Protein AF-A0A9N9JAI8-F1 (afdb_monomer_lite)

Radius of gyration: 14.0 Å; chains: 1; bounding box: 36×28×41 Å

Organism: NCBI:txid1117310

Structure (mmCIF, N/CA/C/O backbone):
data_AF-A0A9N9JAI8-F1
#
_entry.id   AF-A0A9N9JAI8-F1
#
loop_
_atom_site.group_PDB
_atom_site.id
_atom_site.type_symbol
_atom_site.label_atom_id
_atom_site.label_alt_id
_atom_site.label_comp_id
_atom_site.label_asym_id
_atom_site.label_entity_id
_atom_site.label_seq_id
_atom_site.pdbx_PDB_ins_code
_atom_site.Cartn_x
_atom_site.Cartn_y
_atom_site.Cartn_z
_atom_site.occupancy
_atom_site.B_iso_or_equiv
_atom_site.auth_seq_id
_atom_site.auth_comp_id
_atom_site.auth_asym_id
_atom_site.auth_atom_id
_atom_site.pdbx_PDB_model_num
ATOM 1 N N . PHE A 1 1 ? 3.637 -6.621 -13.672 1.00 43.91 1 PHE A N 1
ATOM 2 C CA . PHE A 1 1 ? 5.072 -6.814 -13.978 1.00 43.91 1 PHE A CA 1
ATOM 3 C C . PHE A 1 1 ? 5.376 -6.104 -15.285 1.00 43.91 1 PHE A C 1
ATOM 5 O O . PHE A 1 1 ? 4.761 -6.445 -16.284 1.00 43.91 1 PHE A O 1
ATOM 12 N N . LEU A 1 2 ? 6.228 -5.077 -15.255 1.00 49.09 2 LEU A N 1
ATOM 13 C CA . LEU A 1 2 ? 6.538 -4.225 -16.409 1.00 49.09 2 LEU A CA 1
ATOM 14 C C . LEU A 1 2 ? 7.782 -4.763 -17.140 1.00 49.09 2 LEU A C 1
ATOM 16 O O . LEU A 1 2 ? 8.758 -5.158 -16.501 1.00 49.09 2 LEU A O 1
ATOM 20 N N . ASP A 1 3 ? 7.735 -4.777 -18.471 1.00 52.88 3 ASP A N 1
ATOM 21 C CA . ASP A 1 3 ? 8.561 -5.555 -19.417 1.00 52.88 3 ASP A CA 1
ATOM 22 C C . ASP A 1 3 ? 10.101 -5.347 -19.410 1.00 52.88 3 ASP A C 1
ATOM 24 O O . ASP A 1 3 ? 10.794 -5.849 -20.289 1.00 5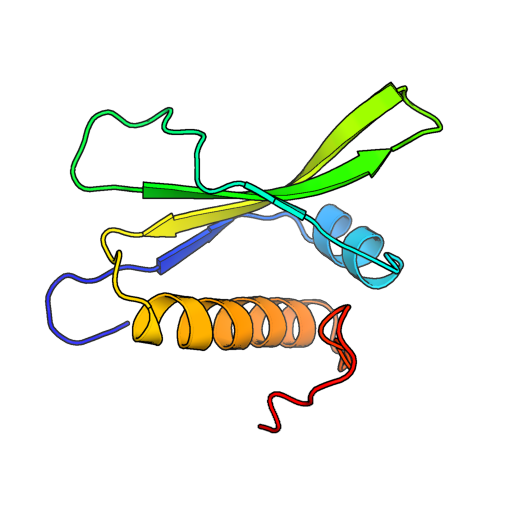2.88 3 ASP A O 1
ATOM 28 N N . ASN A 1 4 ? 10.705 -4.683 -18.417 1.00 62.69 4 ASN A N 1
ATOM 29 C CA . ASN A 1 4 ? 12.125 -4.283 -18.441 1.00 62.69 4 ASN A CA 1
ATOM 30 C C . ASN A 1 4 ? 12.904 -4.562 -17.139 1.00 62.69 4 ASN A C 1
ATOM 32 O O . ASN A 1 4 ? 13.597 -3.685 -16.625 1.00 62.69 4 ASN A O 1
ATOM 36 N N . ARG A 1 5 ? 12.810 -5.777 -16.571 1.00 75.38 5 ARG A N 1
ATOM 37 C CA . ARG A 1 5 ? 13.410 -6.131 -15.253 1.00 75.38 5 ARG A CA 1
ATOM 38 C C . ARG A 1 5 ? 12.962 -5.207 -14.107 1.00 75.38 5 ARG A C 1
ATOM 40 O O . ARG A 1 5 ? 13.623 -5.134 -13.070 1.00 75.38 5 ARG A O 1
ATOM 47 N N . GLN A 1 6 ? 11.860 -4.493 -14.302 1.00 83.00 6 GLN A N 1
ATOM 48 C CA . GLN A 1 6 ? 11.238 -3.679 -13.275 1.00 83.00 6 GLN A CA 1
ATOM 49 C C . GLN A 1 6 ? 10.402 -4.585 -12.381 1.00 83.00 6 GLN A C 1
ATOM 51 O O . GLN A 1 6 ? 9.712 -5.486 -12.868 1.00 83.00 6 GLN A O 1
ATOM 56 N N . TYR A 1 7 ? 10.467 -4.361 -11.078 1.0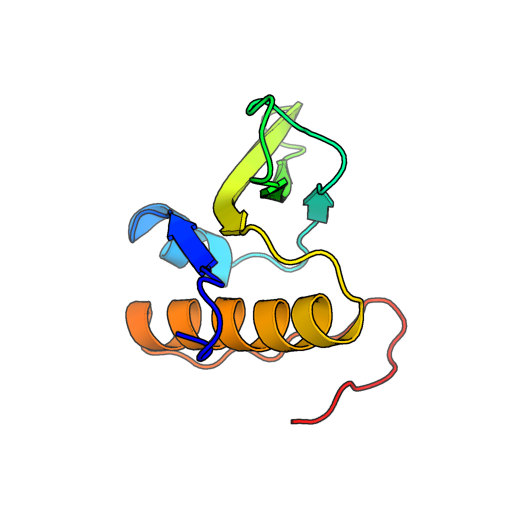0 84.31 7 TYR A N 1
ATOM 57 C CA . TYR A 1 7 ? 9.669 -5.112 -10.124 1.00 84.31 7 TYR A CA 1
ATOM 58 C C . TYR A 1 7 ? 9.009 -4.182 -9.125 1.00 84.31 7 TYR A C 1
ATOM 60 O O . TYR A 1 7 ? 9.527 -3.122 -8.792 1.00 84.31 7 TYR A O 1
ATOM 68 N N . PHE A 1 8 ? 7.866 -4.642 -8.640 1.00 84.44 8 PHE A N 1
ATOM 69 C CA . PHE A 1 8 ? 7.135 -4.053 -7.542 1.00 84.44 8 PHE A CA 1
ATOM 70 C C . PHE A 1 8 ? 6.677 -5.204 -6.663 1.00 84.44 8 PHE A C 1
ATOM 72 O O . PHE A 1 8 ? 5.910 -6.063 -7.102 1.00 84.44 8 PHE A O 1
ATOM 79 N N . VAL A 1 9 ? 7.242 -5.278 -5.466 1.00 87.88 9 VAL A N 1
ATOM 80 C CA . VAL A 1 9 ? 6.921 -6.306 -4.484 1.00 87.88 9 VAL A CA 1
ATOM 81 C C . VAL A 1 9 ? 6.245 -5.613 -3.322 1.00 87.88 9 VAL A C 1
ATOM 83 O O . VAL A 1 9 ? 6.861 -4.785 -2.655 1.00 87.88 9 VAL A O 1
ATOM 86 N N . LEU A 1 10 ? 4.982 -5.956 -3.112 1.00 87.56 10 LEU A N 1
ATOM 87 C CA . LEU A 1 10 ? 4.162 -5.457 -2.024 1.00 87.56 10 LEU A CA 1
ATOM 88 C C . LEU A 1 10 ? 4.152 -6.506 -0.911 1.00 87.56 10 LEU A C 1
ATOM 90 O O . LEU A 1 10 ? 3.886 -7.683 -1.157 1.00 87.56 10 LEU A O 1
ATOM 94 N N . CYS A 1 11 ? 4.504 -6.074 0.295 1.00 89.44 11 CYS A N 1
ATOM 95 C CA . CYS A 1 11 ? 4.601 -6.910 1.479 1.00 89.44 11 CYS A CA 1
ATOM 96 C C . CYS A 1 11 ? 3.688 -6.363 2.574 1.00 89.44 11 CYS A C 1
ATOM 98 O O . CYS A 1 11 ? 3.904 -5.267 3.095 1.00 89.44 11 CYS A O 1
ATOM 100 N N . ASP A 1 12 ? 2.718 -7.172 2.972 1.00 89.38 12 ASP A N 1
ATOM 101 C CA . ASP A 1 12 ? 1.792 -6.892 4.059 1.00 89.38 12 ASP A CA 1
ATOM 102 C C . ASP A 1 12 ? 1.307 -8.209 4.688 1.00 89.38 12 ASP A C 1
ATOM 104 O O . ASP A 1 12 ? 1.646 -9.319 4.262 1.00 89.38 12 ASP A O 1
ATOM 108 N N . THR A 1 13 ? 0.496 -8.086 5.733 1.00 90.00 13 THR A N 1
ATOM 109 C CA . THR A 1 13 ? -0.316 -9.189 6.233 1.00 90.00 13 THR A CA 1
ATOM 110 C C . THR A 1 13 ? -1.786 -8.820 6.147 1.00 90.00 13 THR A C 1
ATOM 112 O O . THR A 1 13 ? -2.177 -7.681 6.400 1.00 90.00 13 THR A O 1
ATOM 115 N N . LYS A 1 14 ? -2.647 -9.829 5.985 1.00 86.31 14 LYS A N 1
ATOM 116 C CA . LYS A 1 14 ? -4.105 -9.638 5.983 1.00 86.31 14 LYS A CA 1
ATOM 117 C C . LYS A 1 14 ? -4.633 -8.832 7.180 1.00 86.31 14 LYS A C 1
ATOM 119 O O . LYS A 1 14 ? -5.575 -8.061 7.032 1.00 86.31 14 LYS A O 1
ATOM 124 N N . LYS A 1 15 ? -4.034 -8.989 8.370 1.00 88.38 15 LYS A N 1
ATOM 125 C CA . LYS A 1 15 ? -4.406 -8.202 9.561 1.00 88.38 15 LYS A CA 1
ATOM 126 C C . LYS A 1 15 ? -4.010 -6.732 9.430 1.00 88.38 15 LYS A C 1
ATOM 128 O O . LYS A 1 15 ? -4.781 -5.873 9.848 1.00 88.38 15 LYS A O 1
ATOM 133 N N . GLN A 1 16 ? -2.835 -6.448 8.865 1.00 89.62 16 GLN A N 1
ATOM 134 C CA . GLN A 1 16 ? -2.429 -5.077 8.560 1.00 89.62 16 GLN A CA 1
ATOM 135 C C . GLN A 1 16 ? -3.392 -4.455 7.553 1.00 89.62 16 GLN A C 1
ATOM 137 O O . GLN A 1 16 ? -3.875 -3.365 7.821 1.00 89.62 16 GLN A O 1
ATOM 142 N N . LEU A 1 17 ? -3.763 -5.155 6.479 1.00 86.62 17 LEU A N 1
ATOM 143 C CA . LEU A 1 17 ? -4.709 -4.619 5.493 1.00 86.62 17 LEU A CA 1
ATOM 144 C C . LEU A 1 17 ? -6.097 -4.355 6.081 1.00 86.62 17 LEU A C 1
ATOM 146 O O . LEU A 1 17 ? -6.702 -3.317 5.828 1.00 86.62 17 LEU A O 1
ATOM 150 N N . GLN A 1 18 ? -6.592 -5.252 6.935 1.00 85.31 18 GLN A N 1
ATOM 151 C CA . GLN A 1 18 ? -7.847 -5.019 7.651 1.00 85.31 18 GLN A CA 1
ATOM 152 C C . GLN A 1 18 ? -7.788 -3.745 8.502 1.00 85.31 18 GLN A C 1
ATOM 154 O O . GLN A 1 18 ? -8.690 -2.922 8.408 1.00 85.31 18 GLN A O 1
ATOM 159 N N . ALA A 1 19 ? -6.722 -3.540 9.275 1.00 86.50 19 ALA A N 1
ATOM 160 C CA . ALA A 1 19 ? -6.553 -2.313 10.054 1.00 86.50 19 ALA A CA 1
ATOM 161 C C . ALA A 1 19 ? -6.323 -1.076 9.164 1.00 86.50 19 ALA A C 1
ATOM 163 O O . ALA A 1 19 ? -6.817 0.005 9.468 1.00 86.50 19 ALA A O 1
ATOM 164 N N . PHE A 1 20 ? -5.630 -1.240 8.036 1.00 84.75 20 PHE A N 1
ATOM 165 C CA . PHE A 1 20 ? -5.408 -0.194 7.041 1.00 84.75 20 PHE A CA 1
ATOM 166 C C . PHE A 1 20 ? -6.729 0.357 6.493 1.00 84.75 20 PHE A C 1
ATOM 168 O O . PHE A 1 20 ? -6.862 1.564 6.318 1.00 84.75 20 PHE A O 1
ATOM 175 N N . SER A 1 21 ? -7.735 -0.506 6.303 1.00 79.88 21 SER A N 1
ATOM 176 C CA . SER A 1 21 ? -9.068 -0.105 5.826 1.00 79.88 21 SER A CA 1
ATOM 177 C C . SER A 1 21 ? -9.821 0.861 6.740 1.00 79.88 21 SER A C 1
ATOM 179 O O . SER A 1 21 ? -10.779 1.500 6.309 1.00 79.88 21 SER A O 1
ATOM 181 N N . GLU A 1 22 ? -9.405 0.952 8.001 1.00 83.19 22 GLU A N 1
ATOM 182 C CA . GLU A 1 22 ? -10.022 1.801 9.018 1.00 83.19 22 GLU A CA 1
ATOM 183 C C . GLU A 1 22 ? -9.280 3.141 9.173 1.00 83.19 22 GLU A C 1
ATOM 185 O O . GLU A 1 22 ? -9.733 4.018 9.913 1.00 83.19 22 GLU A O 1
ATOM 190 N N . LEU A 1 23 ? -8.146 3.319 8.484 1.00 82.44 23 LEU A N 1
ATOM 191 C CA . LEU A 1 23 ? -7.343 4.535 8.551 1.00 82.44 23 LEU A CA 1
ATOM 192 C C . LEU A 1 23 ? -7.977 5.670 7.741 1.00 82.44 23 LEU A C 1
ATOM 194 O O . LEU A 1 23 ? -8.498 5.480 6.645 1.00 82.44 23 LEU A O 1
ATOM 198 N N . THR A 1 24 ? -7.878 6.888 8.273 1.00 81.31 24 THR A N 1
ATOM 199 C CA . THR A 1 24 ? -8.349 8.112 7.605 1.00 81.31 24 THR A CA 1
ATOM 200 C C . THR A 1 24 ? -7.241 8.859 6.869 1.00 81.31 24 THR A C 1
ATOM 202 O O . THR A 1 24 ? -7.525 9.713 6.032 1.00 81.31 24 THR A O 1
ATOM 205 N N . TYR A 1 25 ? -5.983 8.551 7.179 1.00 83.25 25 TYR A N 1
ATOM 206 C CA . TYR A 1 25 ? -4.805 9.092 6.521 1.00 83.25 25 TYR A CA 1
ATOM 207 C C . TYR A 1 25 ? -3.662 8.083 6.593 1.00 83.25 25 TYR A C 1
ATOM 209 O O . TYR A 1 25 ? -3.633 7.211 7.464 1.00 83.25 25 TYR A O 1
ATOM 217 N N . ILE A 1 26 ? -2.721 8.236 5.671 1.00 85.50 26 ILE A N 1
ATOM 218 C CA . ILE A 1 26 ? -1.495 7.453 5.589 1.00 85.50 26 ILE A CA 1
ATOM 219 C C . ILE A 1 26 ? -0.340 8.381 5.233 1.00 85.50 26 ILE A C 1
ATOM 221 O O . ILE A 1 26 ? -0.529 9.430 4.615 1.00 85.50 26 ILE A O 1
ATOM 225 N N . GLU A 1 27 ? 0.854 7.963 5.605 1.00 87.25 27 GLU A N 1
ATOM 226 C CA . GLU A 1 27 ? 2.120 8.571 5.236 1.00 87.25 27 GLU A CA 1
ATOM 227 C C . GLU A 1 27 ? 2.913 7.559 4.420 1.00 87.25 27 GLU A C 1
ATOM 229 O O . GLU A 1 27 ? 2.904 6.363 4.716 1.00 87.25 27 GLU A O 1
ATOM 234 N N . ILE A 1 28 ? 3.593 8.033 3.381 1.00 84.75 28 ILE A N 1
ATOM 235 C CA . ILE A 1 28 ? 4.475 7.195 2.574 1.00 84.75 28 ILE A CA 1
ATOM 236 C C . ILE A 1 28 ? 5.874 7.751 2.701 1.00 84.75 28 ILE A C 1
ATOM 238 O O . ILE A 1 28 ? 6.183 8.827 2.183 1.00 84.75 28 ILE A O 1
ATOM 242 N N . ASP A 1 29 ? 6.704 7.009 3.421 1.00 84.12 29 ASP A N 1
ATOM 243 C CA . ASP A 1 29 ? 8.110 7.324 3.581 1.00 84.12 29 ASP A CA 1
ATOM 244 C C . ASP A 1 29 ? 8.913 6.596 2.502 1.00 84.12 29 ASP A C 1
ATOM 246 O O . ASP A 1 29 ? 8.910 5.369 2.411 1.00 84.12 29 ASP A O 1
ATOM 250 N N . MET A 1 30 ? 9.592 7.381 1.668 1.00 79.12 30 MET A N 1
ATOM 251 C CA . MET A 1 30 ? 10.490 6.909 0.607 1.00 79.12 30 MET A CA 1
ATOM 252 C C . MET A 1 30 ? 11.959 7.234 0.906 1.00 79.12 30 MET A C 1
ATOM 254 O O . MET A 1 30 ? 12.852 6.925 0.116 1.00 79.12 30 MET A O 1
ATOM 258 N N . THR A 1 31 ? 12.216 7.934 2.011 1.00 69.00 31 THR A N 1
ATOM 259 C CA . THR A 1 31 ? 13.553 8.386 2.402 1.00 69.00 31 THR A CA 1
ATOM 260 C C . THR A 1 31 ? 14.334 7.277 3.096 1.00 69.00 31 THR A C 1
ATOM 262 O O . THR A 1 31 ? 15.569 7.277 3.075 1.00 69.00 31 THR A O 1
ATOM 265 N N . PHE A 1 32 ? 13.628 6.297 3.661 1.00 65.69 32 PHE A N 1
ATOM 266 C CA . PHE A 1 32 ? 14.233 5.175 4.354 1.00 65.69 32 PHE A CA 1
ATOM 267 C C . PHE A 1 32 ? 14.774 4.129 3.370 1.00 65.69 32 PHE A C 1
ATOM 269 O O . PHE A 1 32 ? 14.023 3.386 2.749 1.00 65.69 32 PHE A O 1
ATOM 276 N N . LYS A 1 33 ? 16.104 4.042 3.235 1.00 69.12 33 LYS A N 1
ATOM 277 C CA . LYS A 1 33 ? 16.77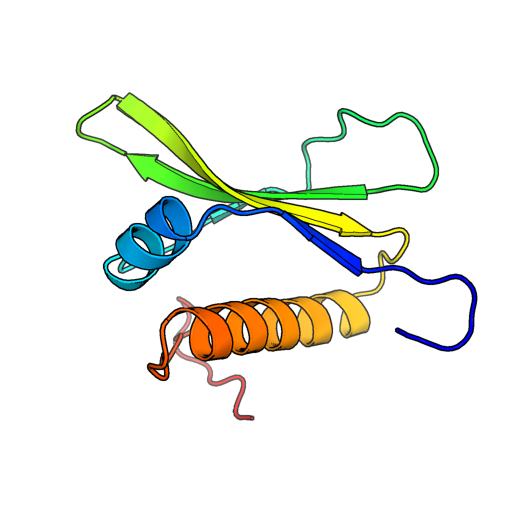0 3.006 2.428 1.00 69.12 33 LYS A CA 1
ATOM 278 C C . LYS A 1 33 ? 17.542 2.039 3.325 1.00 69.12 33 LYS A C 1
ATOM 280 O O . LYS A 1 33 ? 18.699 2.299 3.653 1.00 69.12 33 LYS A O 1
ATOM 285 N N . ARG A 1 34 ? 16.939 0.902 3.703 1.00 75.69 34 ARG A N 1
ATOM 286 C CA . ARG A 1 34 ? 17.675 -0.196 4.383 1.00 75.69 34 ARG A CA 1
ATOM 287 C C . ARG A 1 34 ? 18.558 -0.971 3.418 1.00 75.69 34 ARG A C 1
ATOM 289 O O . ARG A 1 34 ? 19.569 -1.544 3.817 1.00 75.69 34 ARG A O 1
ATOM 296 N N . ILE A 1 35 ? 18.156 -1.009 2.151 1.00 79.00 35 ILE A N 1
ATOM 297 C CA . ILE A 1 35 ? 18.819 -1.780 1.108 1.00 79.00 35 ILE A CA 1
ATOM 298 C C . ILE A 1 35 ? 19.789 -0.865 0.362 1.00 79.00 35 ILE A C 1
ATOM 300 O O . ILE A 1 35 ? 19.392 0.108 -0.273 1.00 79.00 35 ILE A O 1
ATOM 304 N N . HIS A 1 36 ? 21.077 -1.201 0.409 1.00 73.62 36 HIS A N 1
ATOM 305 C CA . HIS A 1 36 ? 22.101 -0.515 -0.373 1.00 73.62 36 HIS A CA 1
ATOM 306 C C . HIS A 1 36 ? 22.244 -1.180 -1.751 1.00 73.62 36 HIS A C 1
ATOM 308 O O . HIS A 1 36 ? 23.132 -2.003 -1.969 1.00 73.62 36 HIS A O 1
ATOM 314 N N . SER A 1 37 ? 21.309 -0.895 -2.660 1.00 81.56 37 SER A N 1
ATOM 315 C CA . SER A 1 37 ? 21.255 -1.478 -4.008 1.00 81.56 37 SER A CA 1
ATOM 316 C C . SER A 1 37 ? 20.424 -0.595 -4.953 1.00 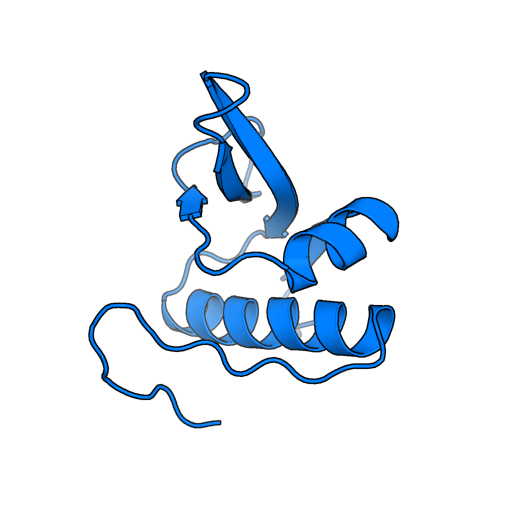81.56 37 SER A C 1
ATOM 318 O O . SER A 1 37 ? 20.012 0.502 -4.590 1.00 81.56 37 SER A O 1
ATOM 320 N N . ILE A 1 38 ? 20.132 -1.103 -6.152 1.00 85.06 38 ILE A N 1
ATOM 321 C CA . ILE A 1 38 ? 19.150 -0.542 -7.096 1.00 85.06 38 ILE A CA 1
ATOM 322 C C . ILE A 1 38 ? 17.701 -0.618 -6.577 1.00 85.06 38 ILE A C 1
ATOM 324 O O . ILE A 1 38 ? 16.788 -0.129 -7.231 1.00 85.06 38 ILE A O 1
ATOM 328 N N . THR A 1 39 ? 17.479 -1.293 -5.448 1.00 87.81 39 THR A N 1
ATOM 329 C CA . THR A 1 39 ? 16.174 -1.442 -4.801 1.00 87.81 39 THR A CA 1
ATOM 330 C C . THR A 1 39 ? 15.905 -0.262 -3.880 1.00 87.81 39 THR A C 1
ATOM 332 O O . THR A 1 39 ? 16.658 -0.017 -2.939 1.00 87.81 39 THR A O 1
ATOM 335 N N . ASN A 1 40 ? 14.791 0.413 -4.112 1.00 86.19 40 ASN A N 1
ATOM 336 C CA . ASN A 1 40 ? 14.180 1.355 -3.194 1.00 86.19 40 ASN A CA 1
ATOM 337 C C . ASN A 1 40 ? 13.155 0.631 -2.310 1.00 86.19 40 ASN A C 1
ATOM 339 O O . ASN A 1 40 ? 12.502 -0.321 -2.745 1.00 86.19 40 ASN A O 1
ATOM 343 N N . GLU A 1 41 ? 13.030 1.102 -1.073 1.00 87.38 41 GLU A N 1
ATOM 344 C CA . GLU A 1 41 ? 12.056 0.644 -0.083 1.00 87.38 41 GLU A CA 1
ATOM 345 C C . GLU A 1 41 ? 11.117 1.805 0.228 1.00 87.38 41 GLU A C 1
ATOM 347 O O . GLU A 1 41 ? 11.590 2.914 0.480 1.00 87.38 41 GLU A O 1
ATOM 352 N N . TRP A 1 42 ? 9.808 1.562 0.182 1.00 86.25 42 TRP A N 1
ATOM 353 C CA . TRP A 1 42 ? 8.811 2.517 0.662 1.00 86.25 42 TRP A CA 1
ATOM 354 C C . TRP A 1 42 ? 8.022 1.905 1.807 1.00 86.25 42 TRP A C 1
ATOM 356 O O . TRP A 1 42 ? 7.639 0.733 1.762 1.00 86.25 42 TRP A O 1
ATOM 366 N N . GLU A 1 43 ? 7.734 2.725 2.807 1.00 89.75 43 GLU A N 1
ATOM 367 C CA . GLU A 1 43 ? 6.913 2.343 3.944 1.00 89.75 43 GLU A CA 1
ATOM 368 C C . GLU A 1 43 ? 5.612 3.136 3.928 1.00 89.75 43 GLU A C 1
ATOM 370 O O . GLU A 1 43 ? 5.606 4.358 4.064 1.00 89.75 43 GLU A O 1
ATOM 375 N N . VAL A 1 44 ? 4.497 2.422 3.790 1.00 88.88 44 VAL A N 1
ATOM 376 C CA . VAL A 1 44 ? 3.162 2.980 3.983 1.00 88.88 44 VAL A CA 1
ATOM 377 C C . VAL A 1 44 ? 2.824 2.833 5.457 1.00 88.88 44 VAL A C 1
ATOM 379 O O . VAL A 1 44 ? 2.702 1.718 5.980 1.00 88.88 44 VAL A O 1
ATOM 382 N N . SER A 1 45 ? 2.702 3.957 6.147 1.00 91.31 45 SER A N 1
ATOM 383 C CA . SER A 1 45 ? 2.634 3.993 7.599 1.00 91.31 45 SER A CA 1
ATOM 384 C C . SE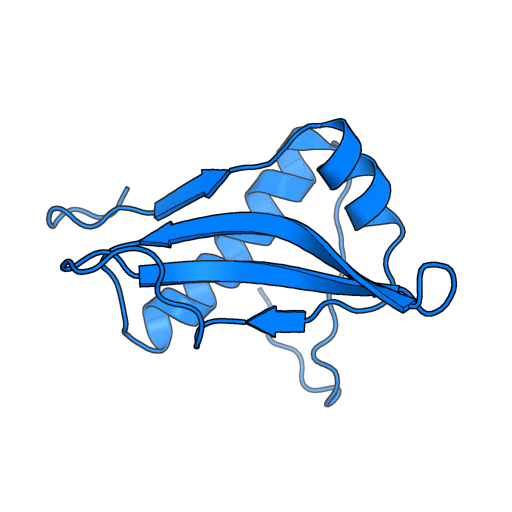R A 1 45 ? 1.643 5.028 8.118 1.00 91.31 45 SER A C 1
ATOM 386 O O . SER A 1 45 ? 1.101 5.838 7.373 1.00 91.31 45 SER A O 1
ATOM 388 N N . VAL A 1 46 ? 1.368 4.976 9.418 1.00 91.69 46 VAL A N 1
ATOM 389 C CA . VAL A 1 46 ? 0.634 6.026 10.124 1.00 91.69 46 VAL A CA 1
ATOM 390 C C . VAL A 1 46 ? 1.345 6.337 11.427 1.00 91.69 46 VAL A C 1
ATOM 392 O O . VAL A 1 46 ? 1.813 5.428 12.124 1.00 91.69 46 VAL A O 1
ATOM 395 N N . TYR A 1 47 ? 1.396 7.608 11.807 1.00 89.81 47 TYR A N 1
ATOM 396 C CA . TYR A 1 47 ? 1.784 7.955 13.164 1.00 89.81 47 TYR A CA 1
ATOM 397 C C . TYR A 1 47 ? 0.629 7.672 14.131 1.00 89.81 47 TYR A C 1
ATOM 399 O O . TYR A 1 47 ? -0.402 8.344 14.107 1.00 89.81 47 TYR A O 1
ATOM 407 N N . SER A 1 48 ? 0.800 6.682 15.009 1.00 87.31 48 SER A N 1
ATOM 408 C CA . SER A 1 48 ? -0.167 6.368 16.059 1.00 87.31 48 SER A CA 1
ATOM 409 C C . SER A 1 48 ? 0.127 7.187 17.309 1.00 87.31 48 SER A C 1
ATOM 411 O O . SER A 1 48 ? 1.110 6.957 18.020 1.00 87.31 48 SER A O 1
ATOM 413 N N . THR A 1 49 ? -0.777 8.113 17.620 1.00 87.62 49 THR A N 1
ATOM 414 C CA . THR A 1 49 ? -0.720 8.930 18.839 1.00 87.62 49 THR A CA 1
ATOM 415 C C . THR A 1 49 ? -0.930 8.100 20.106 1.00 87.62 49 THR A C 1
ATOM 417 O O . THR A 1 49 ? -0.385 8.442 21.153 1.00 87.62 49 THR A O 1
ATOM 420 N N . GLN A 1 50 ? -1.657 6.979 20.022 1.00 89.06 50 GLN A N 1
ATOM 421 C CA . GLN A 1 50 ? -1.882 6.083 21.161 1.00 89.06 50 GLN A CA 1
ATOM 422 C C . GLN A 1 50 ? -0.594 5.373 21.585 1.00 89.06 50 GLN A C 1
ATOM 424 O O . GLN A 1 50 ? -0.291 5.293 22.772 1.00 89.06 50 GLN A O 1
ATOM 429 N N . SER A 1 51 ? 0.182 4.872 20.618 1.00 88.88 51 SER A N 1
ATOM 430 C CA . SER A 1 51 ? 1.448 4.180 20.886 1.00 88.88 51 SER A CA 1
ATOM 431 C C . SER A 1 51 ? 2.676 5.089 20.823 1.00 88.88 51 SER A C 1
ATOM 433 O O . SER A 1 51 ? 3.775 4.606 21.089 1.00 88.88 51 SER A O 1
ATOM 435 N N . GLN A 1 52 ? 2.502 6.369 20.463 1.00 92.19 52 GLN A N 1
ATOM 436 C CA . GLN A 1 52 ? 3.573 7.354 20.235 1.00 92.19 52 GLN A CA 1
ATOM 437 C C . GLN A 1 52 ? 4.637 6.842 19.248 1.00 92.19 52 GLN A C 1
ATOM 439 O O . GLN A 1 52 ? 5.839 7.015 19.450 1.00 92.19 52 GLN A O 1
ATOM 444 N N . LYS A 1 53 ? 4.191 6.134 18.203 1.00 91.94 53 LYS A N 1
ATOM 445 C CA . LYS A 1 53 ? 5.052 5.419 17.250 1.00 91.94 53 LYS A CA 1
ATOM 446 C C . LYS A 1 53 ? 4.442 5.418 15.858 1.00 91.94 53 LYS A C 1
ATOM 448 O O . LYS A 1 53 ? 3.224 5.309 15.722 1.00 91.94 53 LYS A O 1
ATOM 453 N N . THR A 1 54 ? 5.305 5.435 14.852 1.00 90.44 54 THR A N 1
ATOM 454 C CA . THR A 1 54 ? 4.933 5.130 13.470 1.00 90.44 54 THR A CA 1
ATOM 455 C C . THR A 1 54 ? 4.693 3.629 13.324 1.00 90.44 54 THR A C 1
ATOM 457 O O . THR A 1 54 ? 5.507 2.817 13.769 1.00 90.44 54 THR A O 1
ATOM 460 N N . LEU A 1 55 ? 3.551 3.262 12.747 1.00 91.44 55 LEU A N 1
ATOM 461 C CA . LEU A 1 55 ? 3.165 1.885 12.459 1.00 91.44 55 LEU A CA 1
ATOM 462 C C . LEU A 1 55 ? 3.159 1.679 10.948 1.00 91.44 55 LEU A C 1
ATOM 464 O O . LEU A 1 55 ? 2.426 2.370 10.246 1.00 91.44 55 LEU A O 1
ATOM 468 N N . THR A 1 56 ? 3.944 0.719 10.464 1.00 91.38 56 THR A N 1
ATOM 469 C CA . THR A 1 56 ? 4.027 0.375 9.038 1.00 91.38 56 THR A CA 1
ATOM 470 C C . THR A 1 56 ? 3.033 -0.736 8.703 1.00 91.38 56 THR A C 1
ATOM 472 O O . THR A 1 56 ? 3.009 -1.789 9.349 1.00 91.38 56 THR A O 1
ATOM 475 N N . PHE A 1 57 ? 2.200 -0.498 7.693 1.00 90.38 57 PHE A N 1
ATOM 476 C CA . PHE A 1 57 ? 1.155 -1.424 7.247 1.00 90.38 57 PHE A CA 1
ATOM 477 C C . PHE A 1 57 ? 1.548 -2.163 5.981 1.00 90.38 57 PHE A C 1
ATOM 479 O O . PHE A 1 57 ? 1.273 -3.355 5.875 1.00 90.38 57 PHE A O 1
ATOM 486 N N . VAL A 1 58 ? 2.208 -1.463 5.059 1.00 89.31 58 VAL A N 1
ATOM 487 C CA . VAL A 1 58 ? 2.680 -2.032 3.800 1.00 89.31 58 VAL A CA 1
ATOM 488 C C . VAL A 1 58 ? 4.120 -1.603 3.577 1.00 89.31 58 VAL A C 1
ATOM 490 O O . VAL A 1 58 ? 4.472 -0.440 3.780 1.00 89.31 58 VAL A O 1
ATOM 493 N N . GLN A 1 59 ? 4.949 -2.553 3.162 1.00 90.75 59 GLN A N 1
ATOM 494 C CA . GLN A 1 59 ? 6.295 -2.294 2.675 1.00 90.75 59 GLN A CA 1
ATOM 495 C C . GLN A 1 59 ? 6.358 -2.623 1.193 1.00 90.75 59 GLN A C 1
ATOM 497 O O . GLN A 1 59 ? 5.874 -3.664 0.754 1.00 90.75 59 GLN A O 1
ATOM 502 N N . VAL A 1 60 ? 6.966 -1.732 0.426 1.00 88.12 60 VAL A N 1
ATOM 503 C CA . VAL A 1 60 ? 7.092 -1.864 -1.018 1.00 88.12 60 VAL A CA 1
ATOM 504 C C . VAL A 1 60 ? 8.562 -1.899 -1.391 1.00 88.12 60 VAL A C 1
ATOM 506 O O . VAL A 1 60 ? 9.324 -1.024 -0.987 1.00 88.12 60 VAL A O 1
ATOM 509 N N . PHE A 1 61 ? 8.943 -2.862 -2.227 1.00 88.19 61 PHE A N 1
ATOM 510 C CA . PHE A 1 61 ? 10.276 -2.938 -2.817 1.00 88.19 61 PHE A CA 1
ATOM 511 C C . PHE A 1 61 ? 10.198 -2.797 -4.333 1.00 88.19 61 PHE A C 1
ATOM 513 O O . PHE A 1 61 ? 9.524 -3.577 -5.010 1.00 88.19 61 PHE A O 1
ATOM 520 N N . THR A 1 62 ? 10.914 -1.812 -4.871 1.00 87.50 62 THR A N 1
ATOM 521 C CA . THR A 1 62 ? 10.912 -1.507 -6.306 1.00 87.50 62 THR A CA 1
ATOM 522 C C . THR A 1 62 ? 12.262 -0.987 -6.767 1.00 87.50 62 THR A C 1
ATOM 524 O O . THR A 1 62 ? 12.969 -0.328 -6.015 1.00 87.50 62 THR A O 1
ATOM 527 N N . ASN A 1 63 ? 12.638 -1.260 -8.011 1.00 87.62 63 ASN A N 1
ATOM 528 C CA . ASN A 1 63 ? 13.782 -0.619 -8.668 1.00 87.62 63 ASN A CA 1
ATOM 529 C C . ASN A 1 63 ? 13.370 0.536 -9.591 1.00 87.62 63 ASN A C 1
ATOM 531 O O . ASN A 1 63 ? 14.156 0.954 -10.441 1.00 87.62 63 ASN A O 1
ATOM 535 N N . VAL A 1 64 ? 12.139 1.028 -9.452 1.00 82.62 64 VAL A N 1
ATOM 536 C CA . VAL A 1 64 ? 11.604 2.136 -10.241 1.00 82.62 64 VAL A CA 1
ATOM 537 C C . VAL A 1 64 ? 11.560 3.409 -9.394 1.00 82.62 64 VAL A C 1
ATOM 539 O O . VAL A 1 64 ? 11.171 3.376 -8.229 1.00 82.62 64 VAL A O 1
ATOM 542 N N . GLU A 1 65 ? 11.982 4.533 -9.977 1.00 76.75 65 GLU A N 1
ATOM 543 C CA . GLU A 1 65 ? 12.113 5.833 -9.292 1.00 76.75 65 GLU A CA 1
ATOM 544 C C . GLU A 1 65 ? 11.566 7.018 -10.110 1.00 76.75 65 GLU A C 1
ATOM 546 O O . GLU A 1 65 ? 11.903 8.175 -9.873 1.00 76.75 65 GLU A O 1
ATOM 551 N N . THR A 1 66 ? 10.713 6.756 -11.102 1.00 78.31 66 THR A N 1
ATOM 552 C CA . THR A 1 66 ? 10.106 7.799 -11.945 1.00 78.31 66 THR A CA 1
ATOM 553 C C . THR A 1 66 ? 8.753 8.243 -11.401 1.00 78.31 66 THR A C 1
ATOM 555 O O . THR A 1 66 ? 7.964 7.385 -11.013 1.00 78.31 66 THR A O 1
ATOM 558 N N . ALA A 1 67 ? 8.436 9.544 -11.464 1.00 75.69 67 ALA A N 1
ATOM 559 C CA . ALA A 1 67 ? 7.152 10.128 -11.031 1.00 75.69 67 ALA A CA 1
ATOM 560 C C . ALA A 1 67 ? 5.907 9.371 -11.542 1.00 75.69 67 ALA A C 1
ATOM 562 O O . ALA A 1 67 ? 4.988 9.110 -10.774 1.00 75.69 67 ALA A O 1
ATOM 563 N N . GLU A 1 68 ? 5.903 8.975 -12.816 1.00 73.75 68 GLU A N 1
ATOM 564 C CA . GLU A 1 68 ? 4.816 8.200 -13.433 1.00 73.75 68 GLU A CA 1
ATOM 565 C C . GLU A 1 68 ? 4.645 6.824 -12.779 1.00 73.75 68 GLU A C 1
ATOM 567 O O . GLU A 1 68 ? 3.544 6.432 -12.406 1.00 73.75 68 GLU A O 1
ATOM 572 N N . ALA A 1 69 ? 5.752 6.115 -12.557 1.00 70.06 69 ALA A N 1
ATOM 573 C CA . ALA A 1 69 ? 5.712 4.860 -11.826 1.00 70.06 69 ALA A CA 1
ATOM 574 C C . ALA A 1 69 ? 5.202 5.061 -10.400 1.00 70.06 69 ALA A C 1
ATOM 576 O O . ALA A 1 69 ? 4.412 4.251 -9.954 1.00 70.06 69 ALA A O 1
ATOM 577 N N . TYR A 1 70 ? 5.568 6.140 -9.701 1.00 73.25 70 TYR A N 1
ATOM 578 C CA . TYR A 1 70 ? 4.997 6.406 -8.377 1.00 73.25 70 TYR A CA 1
ATOM 579 C C . TYR A 1 70 ? 3.471 6.455 -8.419 1.00 73.25 70 TYR A C 1
ATOM 581 O O . TYR A 1 70 ? 2.844 5.787 -7.605 1.00 73.25 70 TYR A O 1
ATOM 589 N N . GLN A 1 71 ? 2.879 7.171 -9.379 1.00 76.06 71 GLN A N 1
ATOM 590 C CA . GLN A 1 71 ? 1.424 7.208 -9.530 1.00 76.06 71 GLN A CA 1
ATOM 591 C C . GLN A 1 71 ? 0.838 5.807 -9.756 1.00 76.06 71 GLN A C 1
ATOM 593 O O . GLN A 1 71 ? -0.050 5.399 -9.010 1.00 76.06 71 GLN A O 1
ATOM 598 N N . ASN A 1 72 ? 1.382 5.051 -10.712 1.00 75.12 72 ASN A N 1
ATOM 599 C CA . ASN A 1 72 ? 0.915 3.690 -10.991 1.00 75.12 72 ASN A CA 1
ATOM 600 C C . ASN A 1 72 ? 1.041 2.787 -9.756 1.00 75.12 72 ASN A C 1
ATOM 602 O O . ASN A 1 72 ? 0.188 1.951 -9.500 1.00 75.12 72 ASN A O 1
ATOM 606 N N . LEU A 1 73 ? 2.078 2.994 -8.945 1.00 74.25 73 LEU A N 1
ATOM 607 C CA . LEU A 1 73 ? 2.313 2.216 -7.736 1.00 74.25 73 LEU A CA 1
ATOM 608 C C . LEU A 1 73 ? 1.351 2.559 -6.596 1.00 74.25 73 LEU A C 1
ATOM 610 O O . LEU A 1 73 ? 1.035 1.681 -5.795 1.00 74.25 73 LEU A O 1
ATOM 614 N N . PHE A 1 74 ? 0.851 3.794 -6.527 1.00 77.44 74 PHE A N 1
ATOM 615 C CA . PHE A 1 74 ? -0.270 4.131 -5.650 1.00 77.44 74 PHE A CA 1
ATOM 616 C C . PHE A 1 74 ? -1.542 3.393 -6.073 1.00 77.44 74 PHE A C 1
ATOM 618 O O . PHE A 1 74 ? -2.212 2.795 -5.235 1.00 77.44 74 PHE A O 1
ATOM 625 N N . GLU A 1 75 ? -1.861 3.418 -7.365 1.00 79.75 75 GLU A N 1
ATOM 626 C CA . GLU A 1 75 ? -3.044 2.750 -7.916 1.00 79.75 75 GLU A CA 1
ATOM 627 C C . GLU A 1 75 ? -2.964 1.223 -7.735 1.00 79.75 75 GLU A C 1
ATOM 629 O O . GLU A 1 75 ? -3.930 0.606 -7.277 1.00 79.75 75 GLU A O 1
ATOM 634 N N . ASP A 1 76 ? -1.796 0.624 -7.988 1.00 80.06 76 ASP A N 1
ATOM 635 C CA . ASP A 1 76 ? -1.526 -0.803 -7.780 1.00 80.06 76 ASP A CA 1
ATOM 636 C C . ASP A 1 76 ? -1.632 -1.189 -6.297 1.00 80.06 76 ASP A C 1
ATOM 638 O O . ASP A 1 76 ? -2.269 -2.188 -5.964 1.00 80.06 76 ASP A O 1
ATOM 642 N N . LEU A 1 77 ? -1.054 -0.385 -5.393 1.00 79.81 77 LEU A N 1
ATOM 643 C CA . LEU A 1 77 ? -1.152 -0.587 -3.944 1.00 79.81 77 LEU A CA 1
ATOM 644 C C . LEU A 1 77 ? -2.615 -0.653 -3.509 1.00 79.81 77 LEU A C 1
ATOM 646 O O . LEU A 1 77 ? -3.017 -1.612 -2.852 1.00 79.81 77 LEU A O 1
ATOM 650 N N . PHE A 1 78 ? -3.421 0.339 -3.885 1.00 79.56 78 PHE A N 1
ATOM 651 C CA . PHE A 1 78 ? -4.827 0.354 -3.499 1.00 79.56 78 PHE A CA 1
ATOM 652 C C . PHE A 1 78 ? -5.600 -0.794 -4.139 1.00 79.56 78 PHE A C 1
ATOM 654 O O . PHE A 1 78 ? -6.342 -1.467 -3.432 1.00 79.56 78 PHE A O 1
ATOM 661 N N . SER A 1 79 ? -5.352 -1.103 -5.410 1.00 82.81 79 SER A N 1
ATOM 662 C CA . SER A 1 79 ? -5.986 -2.237 -6.092 1.00 82.81 79 SER A CA 1
ATOM 663 C C . SER A 1 79 ? -5.691 -3.571 -5.394 1.00 82.81 79 SER A C 1
ATOM 665 O O . SER A 1 79 ? -6.604 -4.367 -5.173 1.00 82.81 79 SER A O 1
ATOM 667 N N . CYS A 1 80 ? -4.441 -3.812 -4.982 1.00 79.50 80 CYS A N 1
ATOM 668 C CA . CYS A 1 80 ? -4.066 -5.006 -4.220 1.00 79.50 80 CYS A CA 1
ATOM 669 C C . CYS A 1 80 ? -4.800 -5.079 -2.875 1.00 79.50 80 CYS A C 1
ATOM 671 O O . CYS A 1 80 ? -5.359 -6.118 -2.526 1.00 79.50 80 CYS A O 1
ATOM 673 N N . ILE A 1 81 ? -4.853 -3.963 -2.146 1.00 77.44 81 ILE A N 1
ATOM 674 C CA . ILE A 1 81 ? -5.542 -3.885 -0.854 1.00 77.44 81 ILE A CA 1
ATOM 675 C C . ILE A 1 81 ? -7.048 -4.135 -1.022 1.00 77.44 81 ILE A C 1
ATOM 677 O O . ILE A 1 81 ? -7.648 -4.880 -0.245 1.00 77.44 81 ILE A O 1
ATOM 681 N N . GLU A 1 82 ? -7.670 -3.549 -2.044 1.00 83.31 82 GLU A N 1
ATOM 682 C CA . GLU A 1 82 ? -9.085 -3.756 -2.356 1.00 83.31 82 GLU A CA 1
ATOM 683 C C . GLU A 1 82 ? -9.389 -5.213 -2.706 1.00 83.31 82 GLU A C 1
ATOM 685 O O . GLU A 1 82 ? -10.382 -5.764 -2.221 1.00 83.31 82 GLU A O 1
ATOM 690 N N . MET A 1 83 ? -8.524 -5.855 -3.500 1.00 82.62 83 MET A N 1
ATOM 691 C CA . MET A 1 83 ? -8.642 -7.274 -3.842 1.00 82.62 83 MET A CA 1
ATOM 692 C C . MET A 1 83 ? -8.561 -8.172 -2.603 1.00 82.62 83 MET A C 1
ATOM 694 O O . MET A 1 83 ? -9.373 -9.089 -2.462 1.00 82.62 83 MET A O 1
ATOM 698 N N . ASP A 1 84 ? -7.640 -7.891 -1.682 1.00 79.19 84 ASP A N 1
ATOM 699 C CA . ASP A 1 84 ? -7.426 -8.722 -0.494 1.00 79.19 84 ASP A CA 1
ATOM 700 C C . ASP A 1 84 ? -8.508 -8.549 0.582 1.00 79.19 84 ASP A C 1
ATOM 702 O O . ASP A 1 84 ? -8.841 -9.496 1.311 1.00 79.19 84 ASP A O 1
ATOM 706 N N . ILE A 1 85 ? -9.085 -7.350 0.691 1.00 78.56 85 ILE A N 1
ATOM 707 C CA . ILE A 1 85 ? -10.147 -7.035 1.658 1.00 78.56 85 ILE A CA 1
ATOM 708 C C . ILE A 1 85 ? -11.544 -7.291 1.067 1.00 78.56 85 ILE A C 1
ATOM 710 O O . ILE A 1 85 ? -12.499 -7.524 1.816 1.00 78.56 85 ILE A O 1
ATOM 714 N N . GLY A 1 86 ? -11.678 -7.273 -0.261 1.00 78.31 86 GLY A N 1
ATOM 715 C CA . GLY A 1 86 ? -12.949 -7.387 -0.977 1.00 78.31 86 GLY A CA 1
ATOM 716 C C . GLY A 1 86 ? -13.829 -6.138 -0.860 1.00 78.31 86 GLY A C 1
ATOM 717 O O . GLY A 1 86 ? -15.056 -6.247 -0.882 1.00 78.31 86 GLY A O 1
ATOM 718 N N . LYS A 1 87 ? -13.227 -4.959 -0.664 1.00 71.44 87 LYS A N 1
ATOM 719 C CA . LYS A 1 87 ? -13.921 -3.670 -0.507 1.00 71.44 87 LYS A CA 1
ATOM 720 C C . LYS A 1 87 ? -13.166 -2.582 -1.255 1.00 71.44 87 LYS A C 1
ATOM 722 O O . LYS A 1 87 ? -11.948 -2.556 -1.167 1.00 71.44 87 LYS A O 1
ATOM 727 N N . SER A 1 88 ? -13.893 -1.675 -1.904 1.00 70.31 88 SER A N 1
ATOM 728 C CA . SER A 1 88 ? -13.319 -0.497 -2.561 1.00 70.31 88 SER A CA 1
ATOM 729 C C . SER A 1 88 ? -13.067 0.649 -1.578 1.00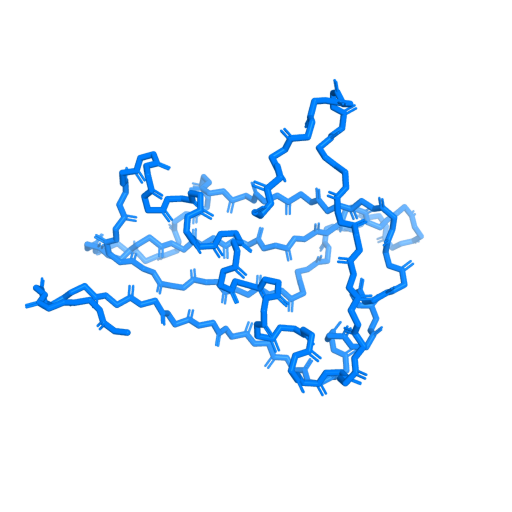 70.31 88 SER A C 1
ATOM 731 O O . SER A 1 88 ? -13.913 0.916 -0.715 1.00 70.31 88 SER A O 1
ATOM 733 N N . PHE A 1 89 ? -11.980 1.387 -1.769 1.00 68.12 89 PHE A N 1
ATOM 734 C CA . PHE A 1 89 ? -11.624 2.596 -1.039 1.00 68.12 89 PHE A CA 1
ATOM 735 C C . PHE A 1 89 ? -11.670 3.816 -1.956 1.00 68.12 89 PHE A C 1
ATOM 737 O O . PHE A 1 89 ? -11.289 3.772 -3.117 1.00 68.12 89 PHE A O 1
ATOM 744 N N . ASN A 1 90 ? -12.096 4.951 -1.404 1.00 64.62 90 ASN A N 1
ATOM 745 C CA . ASN A 1 90 ? -11.949 6.241 -2.070 1.00 64.62 90 ASN A CA 1
ATOM 746 C C . ASN A 1 90 ? -10.889 7.037 -1.315 1.00 64.62 90 ASN A C 1
ATOM 748 O O . ASN A 1 90 ? -11.180 7.609 -0.263 1.00 64.62 90 ASN A O 1
ATOM 752 N N . PHE A 1 91 ? -9.663 7.062 -1.834 1.00 62.62 91 PHE A N 1
ATOM 753 C CA . PHE A 1 91 ? -8.610 7.908 -1.286 1.00 62.62 91 PHE A CA 1
ATOM 754 C C . PHE A 1 91 ? -8.707 9.307 -1.887 1.00 62.62 91 PHE A C 1
ATOM 756 O O . PHE A 1 91 ? -8.667 9.494 -3.101 1.00 62.62 91 PHE A O 1
ATOM 763 N N . TYR A 1 92 ? -8.829 10.307 -1.019 1.00 59.44 92 TYR A N 1
ATOM 764 C CA . TYR A 1 92 ? -8.717 11.704 -1.411 1.00 59.44 92 TYR A CA 1
ATOM 765 C C . TYR A 1 92 ? -7.277 12.144 -1.174 1.00 59.44 92 TYR A C 1
ATOM 767 O O . TYR A 1 92 ? -6.759 11.987 -0.067 1.00 59.44 92 TYR A O 1
ATOM 775 N N . GLN A 1 93 ? -6.628 12.739 -2.179 1.00 57.97 93 GLN A N 1
ATOM 776 C CA . GLN A 1 93 ? -5.422 13.511 -1.892 1.00 57.97 93 GLN A CA 1
ATOM 777 C C . GLN A 1 93 ? -5.781 14.615 -0.890 1.00 57.97 93 GLN A C 1
ATOM 779 O O . GLN A 1 93 ? -6.804 15.287 -1.037 1.00 57.97 93 GLN A O 1
ATOM 784 N N . ILE A 1 94 ? -4.921 14.819 0.113 1.00 56.91 94 ILE A N 1
ATOM 785 C CA . ILE A 1 94 ? -5.126 15.758 1.233 1.00 56.91 94 ILE A CA 1
ATOM 786 C C . ILE A 1 94 ? -5.439 17.189 0.738 1.00 56.91 94 ILE A C 1
ATOM 788 O O . ILE A 1 94 ? -6.102 17.961 1.425 1.00 56.91 94 ILE A O 1
ATOM 792 N N . HIS A 1 95 ? -5.033 17.531 -0.490 1.00 53.62 95 HIS A N 1
ATOM 793 C CA . HIS A 1 95 ? -5.274 18.829 -1.125 1.00 53.62 95 HIS A CA 1
ATOM 794 C C . HIS A 1 95 ? -6.530 18.905 -2.015 1.00 53.62 95 HIS A C 1
ATOM 796 O O . HIS A 1 95 ? -6.690 19.870 -2.757 1.00 53.62 95 HIS A O 1
ATOM 802 N N . GLY A 1 96 ? -7.436 17.924 -1.953 1.00 44.19 96 GLY A N 1
ATOM 803 C CA . GLY A 1 96 ? -8.775 17.994 -2.555 1.00 44.19 96 GLY A CA 1
ATOM 804 C C . GLY A 1 96 ? -8.836 17.894 -4.085 1.00 44.19 96 GLY A C 1
ATOM 805 O O . GLY A 1 96 ? -9.932 17.783 -4.636 1.00 44.19 96 GLY A O 1
ATOM 806 N N . ASN A 1 97 ? -7.697 17.875 -4.779 1.00 45.66 97 ASN A N 1
ATOM 807 C CA . ASN A 1 97 ? -7.660 17.603 -6.210 1.00 45.66 97 ASN A CA 1
ATOM 808 C C . ASN A 1 97 ? -7.715 16.092 -6.449 1.00 45.66 97 ASN A C 1
ATOM 810 O O . ASN A 1 97 ? -6.909 15.324 -5.931 1.00 45.66 97 ASN A O 1
ATOM 814 N N . ARG A 1 98 ? -8.719 15.672 -7.222 1.00 39.91 98 ARG A N 1
ATOM 815 C CA . ARG A 1 98 ? -8.903 14.286 -7.648 1.00 39.91 98 ARG A CA 1
ATOM 816 C C . ARG A 1 98 ? -7.761 13.895 -8.590 1.00 39.91 98 ARG A C 1
ATOM 818 O O . ARG A 1 98 ? -7.625 14.512 -9.643 1.00 39.91 98 ARG A O 1
ATOM 825 N N . LEU A 1 99 ? -7.024 12.836 -8.268 1.00 39.34 99 LEU A N 1
ATOM 826 C CA . LEU A 1 99 ? -6.569 11.915 -9.307 1.00 39.34 99 LEU A CA 1
ATOM 827 C C . LEU A 1 99 ? -7.748 10.969 -9.521 1.00 39.34 99 LEU A C 1
ATOM 829 O O . LEU A 1 99 ? -8.039 10.124 -8.680 1.00 39.34 99 LEU A O 1
ATOM 833 N N . GLY A 1 100 ? -8.546 11.267 -10.545 1.00 33.47 100 GLY A N 1
ATOM 834 C CA . GLY A 1 100 ? -9.575 10.344 -10.997 1.00 33.47 100 GLY A CA 1
ATOM 835 C C . GLY A 1 100 ? -8.900 9.179 -11.704 1.00 33.47 100 GLY A C 1
ATOM 836 O O . GLY A 1 100 ? -7.991 9.418 -12.499 1.00 33.47 100 GLY A O 1
ATOM 837 N N . CYS A 1 101 ? -9.349 7.968 -11.385 1.00 36.97 101 CYS A N 1
ATOM 838 C CA . CYS A 1 101 ? -9.156 6.794 -12.226 1.00 36.97 101 CYS A CA 1
ATOM 839 C C . CYS A 1 101 ? -9.756 7.035 -13.620 1.00 36.97 101 CYS A C 1
ATOM 841 O O . CYS A 1 101 ? -10.828 7.689 -13.690 1.00 36.97 101 CYS A O 1
#

Foldseek 3Di:
DDDDPKDKDKDADLVLLVVVQVDPDWDKDQPDDPDPDLKTKIFTWDQDPVVNDIDGGMIMIISDDDPVVVVVVVVVVQVVSCVSVVHHDDDADPVRDDPDD

Secondary structure (DSSP, 8-state):
--TTT--EEEE--HHHHHHHTT-S--EEE-S---S-SS-EEEEEEEEETTTTEEEEEEEEEES---HHHHHHHHHHHHHHHHHHHT----PPPTTS-----

pLDDT: mean 77.69, std 13.9, range [33.47, 92.19]

Sequence (101 aa):
FLDNRQYFVLCDTKKQLQAFSELTYIEIDMTFKRIHSITNEWEVSVYSTQSQKTLTFVQVFTNVETAEAYQNLFEDLFSCIEMDIGKSFNFYQIHGNRLGC